Protein AF-A0A6A4HNX5-F1 (afdb_monomer_lite)

Radius of gyration: 31.81 Å; chains: 1; bounding box: 79×90×62 Å

pLDDT: mean 78.73, std 14.61, range [36.53, 94.94]

Sequence (132 aa):
MEKAALRKERVNYVNLQQHPALQISGAKLSKTTQGLAYRIIKHQQTNKANAMTRSRTEANLDKIKLSVEDRFGYTPTTEAIWTSIHHKDFECKIHDFLWMVTQDAYWTGMHWLCDSMKPELHTPPMIILQPG

Organism: NCBI:txid1447944

Secondary structure (DSSP, 8-state):
----------------SPPGGG---S--GGG--HHHHHHHHHHHHHHHHHHHHHHHHHHHHHHHHHHHHHHHS----HHHHHHHHT-TTS-HHHHHHHHHHHTT-S--GGGTTSTTS-GGGTS---------

Structure (mmCIF, N/CA/C/O backbone):
data_AF-A0A6A4HNX5-F1
#
_entry.id   AF-A0A6A4HNX5-F1
#
loop_
_atom_site.group_PDB
_atom_site.id
_atom_site.type_symbol
_atom_site.label_atom_id
_atom_site.label_alt_id
_atom_site.label_comp_id
_at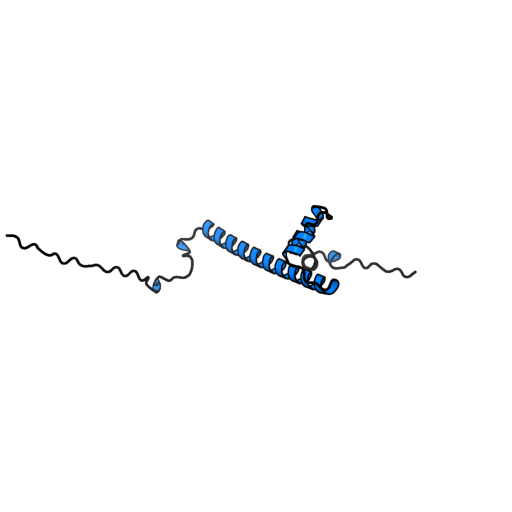om_site.label_asym_id
_atom_site.label_entity_id
_atom_site.label_seq_id
_atom_site.pdbx_PDB_ins_code
_atom_site.Cartn_x
_atom_site.Cartn_y
_atom_site.Cartn_z
_atom_site.occupancy
_atom_site.B_iso_or_equiv
_atom_site.auth_seq_id
_atom_site.auth_comp_id
_atom_site.auth_asym_id
_atom_site.auth_atom_id
_atom_site.pdbx_PDB_model_num
ATOM 1 N N . MET A 1 1 ? -54.317 -57.508 40.116 1.00 36.53 1 MET A N 1
ATOM 2 C CA . MET A 1 1 ? -53.690 -57.275 38.800 1.00 36.53 1 MET A CA 1
ATOM 3 C C . MET A 1 1 ? -53.849 -55.802 38.462 1.00 36.53 1 MET A C 1
ATOM 5 O O . MET A 1 1 ? -54.974 -55.336 38.323 1.00 36.53 1 MET A O 1
ATOM 9 N N . GLU A 1 2 ? -52.729 -55.082 38.474 1.00 41.03 2 GLU A N 1
ATOM 10 C CA . GLU A 1 2 ? -52.584 -53.642 38.233 1.00 41.03 2 GLU A CA 1
ATOM 11 C C . GLU A 1 2 ? -53.097 -53.209 36.857 1.00 41.03 2 GLU A C 1
ATOM 13 O O . GLU A 1 2 ? -52.775 -53.825 35.843 1.00 41.03 2 GLU A O 1
ATOM 18 N N . LYS A 1 3 ? -53.807 -52.078 36.802 1.00 45.47 3 LYS A N 1
ATOM 19 C CA . LYS A 1 3 ? -53.847 -51.246 35.595 1.00 45.47 3 LYS A CA 1
ATOM 20 C C . LYS A 1 3 ? -53.244 -49.895 35.942 1.00 45.47 3 LYS A C 1
ATOM 22 O O . LYS A 1 3 ? -53.845 -49.088 36.645 1.00 45.47 3 LYS A O 1
ATOM 27 N N . ALA A 1 4 ? -52.005 -49.735 35.493 1.00 48.97 4 ALA A N 1
ATOM 28 C CA . ALA A 1 4 ? -51.153 -48.585 35.710 1.00 48.97 4 ALA A CA 1
ATOM 29 C C . ALA A 1 4 ? -51.804 -47.291 35.203 1.00 48.97 4 ALA A C 1
ATOM 31 O O . ALA A 1 4 ? -52.323 -47.213 34.087 1.00 48.97 4 ALA A O 1
ATOM 32 N N . ALA A 1 5 ? -51.740 -46.263 36.044 1.00 50.41 5 ALA A N 1
ATOM 33 C CA . ALA A 1 5 ? -52.116 -44.904 35.713 1.00 50.41 5 ALA A CA 1
ATOM 34 C C . ALA A 1 5 ? -51.159 -44.341 34.649 1.00 50.41 5 ALA A C 1
ATOM 36 O O . ALA A 1 5 ? -50.043 -43.926 34.958 1.00 50.41 5 ALA A O 1
ATOM 37 N N . LEU A 1 6 ? -51.604 -44.290 33.392 1.00 51.50 6 LEU A N 1
ATOM 38 C CA . LEU A 1 6 ? -50.946 -43.508 32.347 1.00 51.50 6 LEU A CA 1
ATOM 39 C C . LEU A 1 6 ? -51.147 -42.015 32.645 1.00 51.50 6 LEU A C 1
ATOM 41 O O . LEU A 1 6 ? -52.129 -41.400 32.225 1.00 51.50 6 LEU A O 1
ATOM 45 N N . ARG A 1 7 ? -50.209 -41.412 33.386 1.00 56.62 7 ARG A N 1
ATOM 46 C CA . ARG A 1 7 ? -50.068 -39.951 33.419 1.00 56.62 7 ARG A CA 1
ATOM 47 C C . ARG A 1 7 ? -49.729 -39.493 32.006 1.00 56.62 7 ARG A C 1
ATOM 49 O O . ARG A 1 7 ? -48.643 -39.758 31.506 1.00 56.62 7 ARG A O 1
ATOM 56 N N . LYS A 1 8 ? -50.672 -38.802 31.368 1.00 53.97 8 LYS A N 1
ATOM 57 C CA . LYS A 1 8 ? -50.453 -38.102 30.102 1.00 53.97 8 LYS A CA 1
ATOM 58 C C . LYS A 1 8 ? -49.431 -36.995 30.346 1.00 53.97 8 LYS A C 1
ATOM 60 O O . LYS A 1 8 ? -49.764 -35.938 30.880 1.00 53.97 8 LYS A O 1
ATOM 65 N N . GLU A 1 9 ? -48.181 -37.278 30.015 1.00 61.91 9 GLU A N 1
ATOM 66 C CA . GLU A 1 9 ? -47.083 -36.326 30.078 1.00 61.91 9 GLU A CA 1
ATOM 67 C C . GLU A 1 9 ? -47.411 -35.171 29.123 1.00 61.91 9 GLU A C 1
ATOM 69 O O . GLU A 1 9 ? -47.597 -35.362 27.918 1.00 61.91 9 GLU A O 1
ATOM 74 N N . ARG A 1 10 ? -47.608 -33.965 29.670 1.00 56.19 10 ARG A N 1
ATOM 75 C CA . ARG A 1 10 ? -47.817 -32.772 28.848 1.00 56.19 10 ARG A CA 1
ATOM 76 C C . ARG A 1 10 ? -46.493 -32.458 28.169 1.00 56.19 10 ARG A C 1
ATOM 78 O O . ARG A 1 10 ? -45.618 -31.855 28.781 1.00 56.19 10 ARG A O 1
ATOM 85 N N . VAL A 1 11 ? -46.364 -32.867 26.913 1.00 64.12 11 VAL A N 1
ATOM 86 C CA . VAL A 1 11 ? -45.258 -32.460 26.049 1.00 64.12 11 VAL A CA 1
ATOM 87 C C . VAL A 1 11 ? -45.309 -30.937 25.938 1.00 64.12 11 VAL A C 1
ATOM 89 O O . VAL A 1 11 ? -46.221 -30.370 25.336 1.00 64.12 11 VAL A O 1
ATOM 92 N N . ASN A 1 12 ? -44.381 -30.271 26.621 1.00 64.94 12 ASN A N 1
ATOM 93 C CA . ASN A 1 12 ? -44.288 -28.822 26.642 1.00 64.94 12 ASN A CA 1
ATOM 94 C C . ASN A 1 12 ? -43.407 -28.404 25.465 1.00 64.94 12 ASN A C 1
ATOM 96 O O . ASN A 1 12 ? -42.182 -28.502 25.525 1.00 64.94 12 ASN A O 1
ATOM 100 N N . TYR A 1 13 ? -44.038 -28.020 24.360 1.00 66.81 13 TYR A N 1
ATOM 101 C CA . TYR A 1 13 ? -43.324 -27.553 23.181 1.00 66.81 13 TYR A CA 1
ATOM 102 C C . TYR A 1 13 ? -42.727 -26.176 23.479 1.00 66.81 13 TYR A C 1
ATOM 104 O O . TYR A 1 13 ? -43.424 -25.162 23.469 1.00 66.81 13 TYR A O 1
ATOM 112 N N . VAL A 1 14 ? -41.425 -26.141 23.765 1.00 69.88 14 VAL A N 1
ATOM 113 C CA . VAL A 1 14 ? -40.676 -24.887 23.862 1.00 69.88 14 VAL A CA 1
ATOM 114 C C . VAL A 1 14 ? -40.548 -24.329 22.451 1.00 69.88 14 VAL A C 1
ATOM 116 O O . VAL A 1 14 ? -39.884 -24.915 21.597 1.00 69.88 14 VAL A O 1
ATOM 119 N N . ASN A 1 15 ? -41.210 -23.205 22.187 1.00 70.25 15 ASN A N 1
ATOM 120 C CA . ASN A 1 15 ? -41.037 -22.495 20.930 1.00 70.25 15 ASN A CA 1
ATOM 121 C C . ASN A 1 15 ? -39.630 -21.872 20.911 1.00 70.25 15 ASN A C 1
ATOM 123 O O . ASN A 1 15 ? -39.356 -20.915 21.631 1.00 70.25 15 ASN A O 1
ATOM 127 N N . LEU A 1 16 ? -38.733 -22.463 20.119 1.00 75.69 16 LEU A N 1
ATOM 128 C CA . LEU A 1 16 ? -37.346 -22.016 19.957 1.00 75.69 16 LEU A CA 1
ATOM 129 C C . LEU A 1 16 ? -37.210 -20.846 18.968 1.00 75.69 16 LEU A C 1
ATOM 131 O O . LEU A 1 16 ? -36.108 -20.332 18.784 1.00 75.69 16 LEU A O 1
ATOM 135 N N . GLN A 1 17 ? -38.296 -20.426 18.309 1.00 72.12 17 GLN A N 1
ATOM 136 C CA . GLN A 1 17 ? -38.243 -19.291 17.397 1.00 72.12 17 GLN A CA 1
ATOM 137 C C . GLN A 1 17 ? -38.178 -17.989 18.191 1.00 72.12 17 GLN A C 1
ATOM 139 O O . GLN A 1 17 ? -39.063 -17.641 18.972 1.00 72.12 17 GLN A O 1
ATOM 144 N N . GLN A 1 18 ? -37.085 -17.263 17.980 1.00 68.94 18 GLN A N 1
ATOM 145 C CA . GLN A 1 18 ? -36.819 -16.003 18.648 1.00 68.94 18 GLN A CA 1
ATOM 146 C C . GLN A 1 18 ? -37.838 -14.954 18.181 1.00 68.94 18 GLN A C 1
ATOM 148 O O . GLN A 1 18 ? -37.924 -14.645 16.992 1.00 68.94 18 GLN A O 1
ATOM 153 N N . HIS A 1 19 ? -38.628 -14.425 19.118 1.00 74.44 19 HIS A N 1
ATOM 154 C CA . HIS A 1 19 ? -39.689 -13.465 18.816 1.00 74.44 19 HIS A CA 1
ATOM 155 C C . HIS A 1 19 ? -39.118 -12.224 18.095 1.00 74.44 19 HIS A C 1
ATOM 157 O O . HIS A 1 19 ? -38.104 -11.693 18.555 1.00 74.44 19 HIS A O 1
ATOM 163 N N . PRO A 1 20 ? -39.754 -11.700 17.028 1.00 72.69 20 PRO A N 1
ATOM 164 C CA . PRO A 1 20 ? -39.218 -10.589 16.230 1.00 72.69 20 PRO A CA 1
ATOM 165 C C . PRO A 1 20 ? -38.871 -9.336 17.048 1.00 72.69 20 PRO A C 1
ATOM 167 O O . PRO A 1 20 ? -37.891 -8.659 16.766 1.00 72.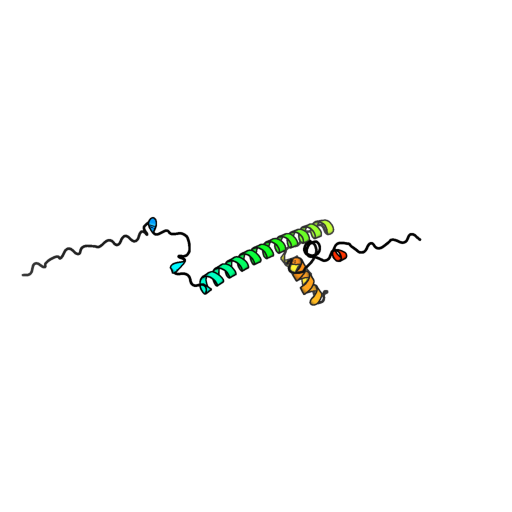69 20 PRO A O 1
ATOM 170 N N . ALA A 1 21 ? -39.612 -9.068 18.129 1.00 72.12 21 ALA A N 1
ATOM 171 C CA . ALA A 1 21 ? -39.332 -7.955 19.048 1.00 72.12 21 ALA A CA 1
ATOM 172 C C . ALA A 1 21 ? -38.012 -8.091 19.842 1.00 72.12 21 ALA A C 1
ATOM 174 O O . ALA A 1 21 ? -37.562 -7.130 20.459 1.00 72.12 21 ALA A O 1
ATOM 175 N N . LEU A 1 22 ? -37.399 -9.278 19.851 1.00 67.50 22 LEU A N 1
ATOM 176 C CA . LEU A 1 22 ? -36.092 -9.542 20.460 1.00 67.50 22 LEU A CA 1
ATOM 177 C C . LEU A 1 22 ? -34.947 -9.469 19.438 1.00 67.50 22 LEU A C 1
ATOM 179 O O . LEU A 1 22 ? -33.786 -9.584 19.830 1.00 67.50 22 LEU A O 1
ATOM 183 N N . GLN A 1 23 ? -35.244 -9.239 18.153 1.00 70.31 23 GLN A N 1
ATOM 184 C CA . GLN A 1 23 ? -34.239 -8.967 17.125 1.00 70.31 23 GLN A CA 1
ATOM 185 C C . GLN A 1 23 ? -33.825 -7.496 17.155 1.00 70.31 23 GLN A C 1
ATOM 187 O O . GLN A 1 23 ? -34.102 -6.710 16.253 1.00 70.31 23 GLN A O 1
ATOM 192 N N . ILE A 1 24 ? -33.171 -7.107 18.244 1.00 73.81 24 ILE A N 1
ATOM 193 C CA . ILE A 1 24 ? -32.604 -5.770 18.373 1.00 73.81 24 ILE A CA 1
ATOM 194 C C . ILE A 1 24 ? -31.227 -5.796 17.705 1.00 73.81 24 ILE A C 1
ATOM 196 O O . ILE A 1 24 ? -30.341 -6.535 18.133 1.00 73.81 24 ILE A O 1
ATOM 200 N N . SER A 1 25 ? -31.044 -4.999 16.653 1.00 69.31 25 SER A N 1
ATOM 201 C CA . SER A 1 25 ? -29.736 -4.813 16.019 1.00 69.31 25 SER A CA 1
ATOM 202 C C . SER A 1 25 ? -28.907 -3.812 16.826 1.00 69.31 25 SER A C 1
ATOM 204 O O . SER A 1 25 ? -29.338 -2.681 17.050 1.00 69.31 25 SER A O 1
ATOM 206 N N . GLY A 1 26 ? -27.725 -4.229 17.285 1.00 74.88 26 GLY A N 1
ATOM 207 C CA . GLY A 1 26 ? -26.776 -3.378 18.009 1.00 74.88 26 GLY A CA 1
ATOM 208 C C . GLY A 1 26 ? -26.409 -3.878 19.408 1.00 74.88 26 GLY A C 1
ATOM 209 O O . GLY A 1 26 ? -26.887 -4.905 19.887 1.00 74.88 26 GLY A O 1
ATOM 210 N N . ALA A 1 27 ? -25.515 -3.147 20.076 1.00 77.06 27 ALA A N 1
ATOM 211 C CA . ALA A 1 27 ? -25.078 -3.463 21.433 1.00 77.06 27 ALA A CA 1
ATOM 212 C C . ALA A 1 27 ? -25.940 -2.727 22.469 1.00 77.06 27 ALA A C 1
ATOM 214 O O . ALA A 1 27 ? -26.131 -1.513 22.394 1.00 77.06 27 ALA A O 1
ATOM 215 N N . LYS A 1 28 ? -26.435 -3.452 23.478 1.00 84.25 28 LYS A N 1
ATOM 216 C CA . LYS A 1 28 ? -27.188 -2.855 24.586 1.00 84.25 28 LYS A CA 1
ATOM 217 C C . LYS A 1 28 ? -26.253 -2.014 25.463 1.00 84.25 28 LYS A C 1
ATOM 219 O O . LYS A 1 28 ? -25.498 -2.573 26.254 1.00 84.25 28 LYS A O 1
ATOM 224 N N . LEU A 1 29 ? -26.362 -0.685 25.377 1.00 81.19 29 LEU A N 1
ATOM 225 C CA . LEU A 1 29 ? -25.465 0.262 26.058 1.00 81.19 29 LEU A CA 1
ATOM 226 C C . LEU A 1 29 ? -25.382 0.039 27.576 1.00 81.19 29 LEU A C 1
ATOM 228 O O . LEU A 1 29 ? -24.296 0.058 28.143 1.00 81.19 29 LEU A O 1
ATOM 232 N N . SER A 1 30 ? -26.504 -0.288 28.227 1.00 84.25 30 SER A N 1
ATOM 233 C CA . SER A 1 30 ? -26.548 -0.593 29.668 1.00 84.25 30 SER A CA 1
ATOM 234 C C . SER A 1 30 ? -25.746 -1.840 30.075 1.00 84.25 30 SER A C 1
ATOM 236 O O . SER A 1 30 ? -25.610 -2.129 31.258 1.00 84.25 30 SER A O 1
ATOM 238 N N . LYS A 1 31 ? -25.328 -2.663 29.109 1.00 85.06 31 LYS A N 1
ATOM 239 C CA . LYS A 1 31 ? -24.522 -3.875 29.311 1.00 85.06 31 LYS A CA 1
ATOM 240 C C . LYS A 1 31 ? -23.095 -3.710 28.780 1.00 85.06 31 LYS A C 1
ATOM 242 O O . LYS A 1 31 ? -22.292 -4.628 28.914 1.00 85.06 31 LYS A O 1
ATOM 247 N N . THR A 1 32 ? -22.777 -2.566 28.179 1.00 87.50 32 THR A N 1
ATOM 248 C CA . THR A 1 32 ? -21.452 -2.262 27.644 1.00 87.50 32 THR A CA 1
ATOM 249 C C . THR A 1 32 ? -20.596 -1.600 28.715 1.00 87.50 32 THR A C 1
ATOM 251 O O . THR A 1 32 ? -21.064 -0.761 29.477 1.00 87.50 32 THR A O 1
ATOM 254 N N . THR A 1 33 ? -19.314 -1.953 28.755 1.00 91.56 33 THR A N 1
ATOM 255 C CA . THR A 1 33 ? -18.314 -1.249 29.561 1.00 91.56 33 THR A CA 1
ATOM 256 C C . THR A 1 33 ? -17.518 -0.292 28.683 1.00 91.56 33 THR A C 1
ATOM 258 O O . THR A 1 33 ? -17.338 -0.537 27.487 1.00 91.56 33 THR A O 1
ATOM 261 N N . GLN A 1 34 ? -16.981 0.776 29.275 1.00 92.44 34 GLN A N 1
ATOM 262 C CA . GLN A 1 34 ? -16.116 1.724 28.565 1.00 92.44 34 GLN A CA 1
ATOM 263 C C . GLN A 1 34 ? -14.942 1.020 27.861 1.00 92.44 34 GLN A C 1
ATOM 265 O O . GLN A 1 34 ? -14.640 1.335 26.713 1.00 92.44 34 GLN A O 1
ATOM 270 N N . GLY A 1 35 ? -1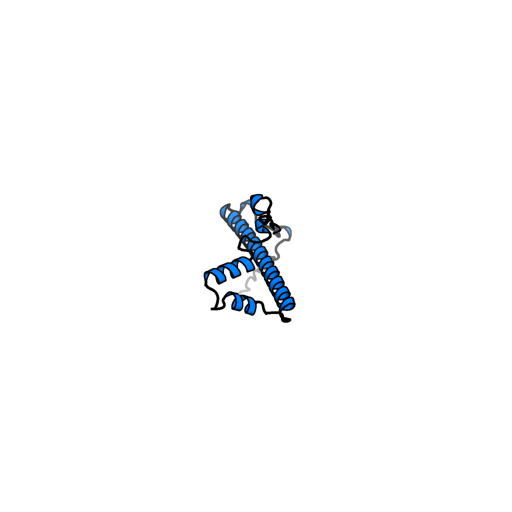4.330 0.015 28.499 1.00 94.69 35 GLY A N 1
ATOM 271 C CA . GLY A 1 35 ? -13.244 -0.769 27.901 1.00 94.69 35 GLY A CA 1
ATOM 272 C C . GLY A 1 35 ? -13.678 -1.584 26.677 1.00 94.69 35 GLY A C 1
ATOM 273 O O . GLY A 1 35 ? -12.963 -1.626 25.675 1.00 94.69 35 GLY A O 1
ATOM 274 N N . LEU A 1 36 ? -14.872 -2.188 26.713 1.00 91.88 36 LEU A N 1
ATOM 275 C CA . LEU A 1 36 ? -15.419 -2.908 25.561 1.00 91.88 36 LEU A CA 1
ATOM 276 C C . LEU A 1 36 ? -15.733 -1.949 24.407 1.00 91.88 36 LEU A C 1
ATOM 278 O O . LEU A 1 36 ? -15.351 -2.226 23.271 1.00 91.88 36 LEU A O 1
ATOM 282 N N . ALA A 1 37 ? -16.379 -0.818 24.703 1.00 90.44 37 ALA A N 1
ATOM 283 C CA . ALA A 1 37 ? -16.678 0.213 23.712 1.00 90.44 37 ALA A CA 1
ATOM 284 C C . ALA A 1 37 ? -15.395 0.734 23.049 1.00 90.44 37 ALA A C 1
ATOM 286 O O . ALA A 1 37 ? -15.296 0.755 21.823 1.00 90.44 37 ALA A O 1
ATOM 287 N N . TYR A 1 38 ? -14.382 1.063 23.853 1.00 94.19 38 TYR 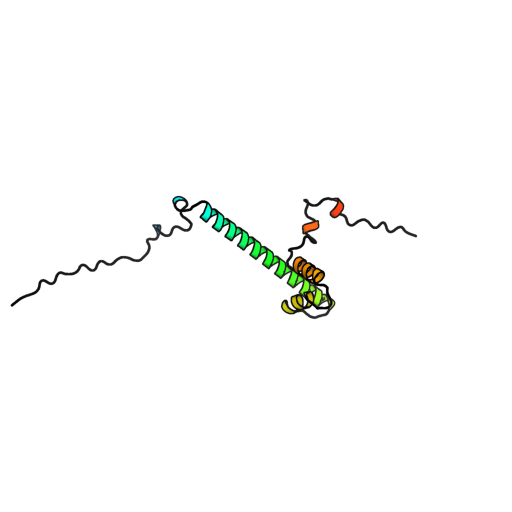A N 1
ATOM 288 C CA . TYR A 1 38 ? -13.082 1.519 23.368 1.00 94.19 38 TYR A CA 1
ATOM 289 C C . TYR A 1 38 ? -12.429 0.503 22.426 1.00 94.19 38 TYR A C 1
ATOM 291 O O . TYR A 1 38 ? -11.996 0.863 21.332 1.00 94.19 38 TYR A O 1
ATOM 299 N N . ARG A 1 39 ? -12.408 -0.780 22.808 1.00 92.38 39 ARG A N 1
ATOM 300 C CA . ARG A 1 39 ? -11.824 -1.848 21.987 1.00 92.38 39 ARG A CA 1
ATOM 301 C C . ARG A 1 39 ? -12.534 -1.995 20.642 1.00 92.38 39 ARG A C 1
ATOM 303 O O . ARG A 1 39 ? -11.867 -2.149 19.623 1.00 92.38 39 ARG A O 1
ATOM 310 N N . ILE A 1 40 ? -13.864 -1.921 20.630 1.00 91.56 40 ILE A N 1
ATOM 311 C CA . ILE A 1 40 ? -14.660 -2.002 19.398 1.00 91.56 40 ILE A CA 1
ATOM 312 C C . ILE A 1 40 ? -14.354 -0.812 18.485 1.00 91.56 40 ILE A C 1
ATOM 314 O O . ILE A 1 40 ? -14.082 -1.009 17.302 1.00 91.56 40 ILE A O 1
ATOM 318 N N . ILE A 1 41 ? -14.345 0.408 19.028 1.00 92.38 41 ILE A N 1
ATOM 319 C CA . ILE A 1 41 ? -14.040 1.625 18.264 1.00 92.38 41 ILE A CA 1
ATOM 320 C C . ILE A 1 41 ? -12.628 1.548 17.680 1.00 92.38 41 ILE A C 1
ATOM 322 O O . ILE A 1 41 ? -12.442 1.790 16.489 1.00 92.38 41 ILE A O 1
ATOM 326 N N . LYS A 1 42 ? -11.637 1.154 18.489 1.00 92.69 42 LYS A N 1
ATOM 327 C CA . LYS A 1 42 ? -10.260 0.963 18.023 1.00 92.69 42 LYS A CA 1
ATOM 328 C C . LYS A 1 42 ? -10.173 -0.063 16.901 1.00 92.69 42 LYS A C 1
ATOM 330 O O . LYS A 1 42 ? -9.570 0.228 15.877 1.00 92.69 42 LYS A O 1
ATOM 335 N N . HIS A 1 43 ? -10.821 -1.214 17.050 1.00 90.31 43 HIS A N 1
ATOM 336 C CA . HIS A 1 43 ? -10.850 -2.242 16.013 1.00 90.31 43 HIS A CA 1
ATOM 337 C C . HIS A 1 43 ? -11.471 -1.729 14.702 1.00 90.31 43 HIS A C 1
ATOM 339 O O . HIS A 1 43 ? -10.920 -1.954 13.629 1.00 90.31 43 HIS A O 1
ATOM 345 N N . GLN A 1 44 ? -12.575 -0.977 14.773 1.00 88.44 44 GLN A N 1
ATOM 346 C CA . GLN A 1 44 ? -13.189 -0.365 13.589 1.00 88.44 44 GLN A CA 1
ATOM 347 C C . GLN A 1 44 ? -12.264 0.657 12.918 1.00 88.44 44 GLN A C 1
ATOM 349 O O . GLN A 1 44 ? -12.126 0.649 11.696 1.00 88.44 44 GLN A O 1
ATOM 354 N N . GLN A 1 45 ? -11.606 1.513 13.704 1.00 87.94 45 GLN A N 1
ATOM 355 C CA . GLN A 1 45 ? -10.646 2.493 13.192 1.00 87.94 45 GLN A CA 1
ATOM 356 C C . GLN A 1 45 ? -9.455 1.811 12.513 1.00 87.94 45 GLN A C 1
ATOM 358 O O . GLN A 1 45 ? -9.107 2.182 11.396 1.00 87.94 45 GLN A O 1
ATOM 363 N N . THR A 1 46 ? -8.872 0.790 13.147 1.00 85.25 46 THR A N 1
ATOM 364 C CA . THR A 1 46 ? -7.760 0.014 12.585 1.00 85.25 46 THR A CA 1
ATOM 365 C C . THR A 1 46 ? -8.169 -0.693 11.297 1.00 85.25 46 THR A C 1
ATOM 367 O O . THR A 1 46 ? -7.455 -0.597 10.307 1.00 85.25 46 THR A O 1
ATOM 370 N N . ASN A 1 47 ? -9.339 -1.334 11.257 1.00 82.75 47 ASN A N 1
ATOM 371 C CA . ASN A 1 47 ? -9.806 -2.008 10.045 1.00 82.75 47 ASN A CA 1
ATOM 372 C C . ASN A 1 47 ? -10.045 -1.029 8.898 1.00 82.75 47 ASN A C 1
ATOM 374 O O . ASN A 1 47 ? -9.667 -1.312 7.763 1.00 82.75 47 ASN A O 1
ATOM 378 N N . LYS A 1 48 ? -10.626 0.139 9.191 1.00 79.38 48 LYS A N 1
ATOM 379 C CA . LYS A 1 48 ? -10.808 1.197 8.195 1.00 79.38 48 LYS A CA 1
ATOM 380 C C . LYS A 1 48 ? -9.464 1.717 7.681 1.00 79.38 48 LYS A C 1
ATOM 382 O O . LYS A 1 48 ? -9.300 1.848 6.473 1.00 79.38 48 LYS A O 1
ATOM 387 N N . ALA A 1 49 ? -8.510 1.977 8.575 1.00 74.50 49 ALA A N 1
ATOM 388 C CA . ALA A 1 49 ? -7.169 2.419 8.201 1.00 74.50 49 ALA A CA 1
ATOM 389 C C . ALA A 1 49 ? -6.461 1.375 7.322 1.00 74.50 49 ALA A C 1
ATOM 391 O O . ALA A 1 49 ? -6.008 1.710 6.235 1.00 74.50 49 ALA A O 1
ATOM 392 N N . ASN A 1 50 ? -6.470 0.102 7.727 1.00 76.56 50 ASN A N 1
ATOM 393 C CA . ASN A 1 50 ? -5.872 -0.996 6.963 1.00 76.56 50 ASN A CA 1
ATOM 394 C C . ASN A 1 50 ? -6.508 -1.153 5.574 1.00 76.56 50 ASN A C 1
ATOM 396 O O . ASN A 1 50 ? -5.799 -1.361 4.592 1.00 76.56 50 ASN A O 1
ATOM 400 N N . ALA A 1 51 ? -7.836 -1.028 5.475 1.00 75.06 51 ALA A N 1
ATOM 401 C CA . ALA A 1 51 ? -8.539 -1.071 4.195 1.00 75.06 51 ALA A CA 1
ATOM 402 C C . ALA A 1 51 ? -8.136 0.098 3.280 1.00 75.06 51 ALA A C 1
ATOM 404 O O . ALA A 1 51 ? -7.913 -0.103 2.087 1.00 75.06 51 ALA A O 1
ATOM 405 N N . MET A 1 52 ? -7.994 1.307 3.836 1.00 72.81 52 MET A N 1
ATOM 406 C CA . MET A 1 52 ? -7.531 2.477 3.084 1.00 72.81 52 MET A CA 1
ATOM 407 C C . MET A 1 52 ? -6.084 2.318 2.608 1.00 72.81 52 MET A C 1
ATOM 409 O O . MET A 1 52 ? -5.821 2.553 1.432 1.00 72.81 52 MET A O 1
ATOM 413 N N . THR A 1 53 ? -5.165 1.886 3.478 1.00 75.75 53 THR A N 1
ATOM 414 C CA . THR A 1 53 ? -3.765 1.626 3.106 1.00 75.75 53 THR A CA 1
ATOM 415 C C . THR A 1 53 ? -3.690 0.606 1.980 1.00 75.75 53 THR A C 1
ATOM 417 O O . THR A 1 53 ? -3.063 0.871 0.962 1.00 75.75 53 THR A O 1
ATOM 420 N N . ARG A 1 54 ? -4.419 -0.511 2.097 1.00 77.25 54 ARG A N 1
ATOM 421 C CA . ARG A 1 54 ? -4.445 -1.548 1.062 1.00 77.25 54 ARG A CA 1
ATOM 422 C C . ARG A 1 54 ? -4.918 -1.012 -0.291 1.00 77.25 54 ARG A C 1
ATOM 424 O O . ARG A 1 54 ? -4.279 -1.290 -1.297 1.00 77.25 54 ARG A O 1
ATOM 431 N N . SER A 1 55 ? -5.976 -0.199 -0.307 1.00 83.69 55 SER A N 1
ATOM 432 C CA . SER A 1 55 ? -6.481 0.416 -1.540 1.00 83.69 55 SER A CA 1
ATOM 433 C C . SER A 1 55 ? -5.453 1.343 -2.199 1.00 83.69 55 SER A C 1
ATOM 435 O O . SER A 1 55 ? -5.330 1.348 -3.423 1.00 83.69 55 SER A O 1
ATOM 437 N N . ARG A 1 56 ? -4.684 2.104 -1.411 1.00 84.12 56 ARG A N 1
ATOM 438 C CA . ARG A 1 56 ? -3.630 2.979 -1.945 1.00 84.12 56 ARG A CA 1
ATOM 439 C C . ARG A 1 56 ? -2.430 2.197 -2.462 1.00 84.12 56 ARG A C 1
ATOM 441 O O . ARG A 1 56 ? -1.937 2.516 -3.539 1.00 84.12 56 ARG A O 1
ATOM 448 N N . THR A 1 57 ? -2.010 1.155 -1.748 1.00 87.88 57 THR A N 1
ATOM 449 C CA . THR A 1 57 ? -0.961 0.239 -2.211 1.00 87.88 57 THR A CA 1
ATOM 450 C C . THR A 1 57 ? -1.348 -0.404 -3.539 1.00 87.88 57 THR A C 1
ATOM 452 O O . THR A 1 57 ? -0.545 -0.420 -4.465 1.00 87.88 57 THR A O 1
ATOM 455 N N . GLU A 1 58 ? -2.582 -0.900 -3.662 1.00 90.38 58 GLU A N 1
ATOM 456 C CA . GLU A 1 58 ? -3.097 -1.488 -4.905 1.00 90.38 58 GLU A CA 1
ATOM 457 C C . GLU A 1 58 ? -3.092 -0.455 -6.048 1.00 90.38 58 GLU A C 1
ATOM 459 O O . GLU A 1 58 ? -2.539 -0.726 -7.112 1.00 90.38 58 GLU A O 1
ATOM 464 N N . ALA A 1 59 ? -3.561 0.773 -5.797 1.00 90.44 59 ALA A N 1
ATOM 465 C CA . ALA A 1 59 ? -3.514 1.853 -6.785 1.00 90.44 59 ALA A CA 1
ATOM 466 C C . ALA A 1 59 ? -2.079 2.230 -7.203 1.00 90.44 59 ALA A C 1
ATOM 468 O O . ALA A 1 59 ? -1.825 2.527 -8.370 1.00 90.44 59 ALA A O 1
ATOM 469 N N . ASN A 1 60 ? -1.126 2.232 -6.269 1.00 90.38 60 ASN A N 1
ATOM 470 C CA . ASN A 1 60 ? 0.279 2.503 -6.569 1.00 90.38 60 ASN A CA 1
ATOM 471 C C . ASN A 1 60 ? 0.919 1.365 -7.373 1.00 90.38 60 ASN A C 1
ATOM 473 O O . ASN A 1 60 ? 1.654 1.634 -8.321 1.00 90.38 60 ASN A O 1
ATOM 477 N N . LEU A 1 61 ? 0.602 0.108 -7.056 1.00 93.00 61 LEU A N 1
ATOM 478 C CA . LEU A 1 61 ? 1.042 -1.047 -7.838 1.00 93.00 61 LEU A CA 1
ATOM 479 C C . LEU A 1 61 ? 0.520 -0.987 -9.275 1.00 93.00 61 LEU A C 1
ATOM 481 O O . LEU A 1 61 ? 1.274 -1.267 -10.205 1.00 93.00 61 LEU A O 1
ATOM 485 N N . ASP A 1 62 ? -0.730 -0.577 -9.476 1.00 92.81 62 ASP A N 1
ATOM 486 C CA . ASP A 1 62 ? -1.294 -0.430 -10.818 1.00 92.81 62 ASP A CA 1
ATOM 487 C C . ASP A 1 62 ? -0.630 0.713 -11.597 1.00 92.81 62 ASP A C 1
ATOM 489 O O . ASP A 1 62 ? -0.295 0.541 -12.768 1.00 92.81 62 ASP A O 1
ATOM 493 N N . LYS A 1 63 ? -0.311 1.840 -10.944 1.00 92.00 63 LYS A N 1
ATOM 494 C CA . LYS A 1 63 ? 0.500 2.907 -11.564 1.00 92.00 63 LYS A CA 1
ATOM 495 C C . LYS A 1 63 ? 1.880 2.410 -11.992 1.00 92.00 63 LYS A C 1
ATOM 497 O O . LYS A 1 63 ? 2.336 2.766 -13.078 1.00 92.00 63 LYS A O 1
ATOM 502 N N . ILE A 1 64 ? 2.543 1.600 -11.161 1.00 92.31 64 ILE A N 1
ATOM 503 C CA . ILE A 1 64 ? 3.849 1.015 -11.494 1.00 92.31 64 ILE A CA 1
ATOM 504 C C . ILE A 1 64 ? 3.706 0.115 -12.722 1.00 92.31 64 ILE A C 1
ATOM 506 O O . ILE A 1 64 ? 4.482 0.257 -13.661 1.00 92.31 64 ILE A O 1
ATOM 510 N N . LYS A 1 65 ? 2.690 -0.755 -12.757 1.00 94.19 65 LYS A N 1
ATOM 511 C CA . LYS A 1 65 ? 2.429 -1.633 -13.908 1.00 94.19 65 LYS A CA 1
ATOM 512 C C . LYS A 1 65 ? 2.230 -0.847 -15.197 1.00 94.19 65 LYS A C 1
ATOM 514 O O . LYS A 1 65 ? 2.921 -1.132 -16.166 1.00 94.19 65 LYS A O 1
ATOM 519 N N . LEU A 1 66 ? 1.356 0.161 -15.175 1.00 94.12 66 LEU A N 1
ATOM 520 C CA . LEU A 1 66 ? 1.101 1.030 -16.327 1.00 94.12 66 LEU A CA 1
ATOM 521 C C . LEU A 1 66 ? 2.376 1.745 -16.789 1.00 94.12 66 LEU A C 1
ATOM 523 O O . LEU A 1 66 ? 2.645 1.817 -17.982 1.00 94.12 66 LEU A O 1
ATOM 527 N N . SER A 1 67 ? 3.193 2.229 -15.850 1.00 93.25 67 SER A N 1
ATOM 528 C CA . SER A 1 67 ? 4.452 2.914 -16.179 1.00 93.25 67 SER A CA 1
ATOM 529 C C . SER A 1 67 ? 5.492 1.971 -16.793 1.00 93.25 67 SER A C 1
ATOM 531 O O . SER A 1 67 ? 6.258 2.375 -17.665 1.00 93.25 67 SER A O 1
ATOM 533 N N . VAL A 1 68 ? 5.547 0.716 -16.334 1.00 94.00 68 VAL A N 1
ATOM 534 C CA . VAL A 1 68 ? 6.458 -0.296 -16.889 1.00 94.00 68 VAL A CA 1
ATOM 535 C C . VAL A 1 68 ? 5.980 -0.749 -18.265 1.00 94.00 68 VAL A C 1
ATOM 537 O O . VAL A 1 68 ? 6.800 -0.882 -19.169 1.00 94.00 68 VAL A O 1
ATOM 540 N N . GLU A 1 69 ? 4.675 -0.918 -18.450 1.00 94.56 69 GLU A N 1
ATOM 541 C CA . GLU A 1 69 ? 4.083 -1.265 -19.740 1.00 94.56 69 GLU A CA 1
ATOM 542 C C . GLU A 1 69 ? 4.338 -0.180 -20.789 1.00 94.56 69 GLU A C 1
ATOM 544 O O . GLU A 1 69 ? 4.823 -0.493 -21.874 1.00 94.56 69 GLU A O 1
ATOM 549 N N . ASP A 1 70 ? 4.127 1.090 -20.438 1.00 94.94 70 ASP A N 1
ATOM 550 C CA . ASP A 1 70 ? 4.407 2.235 -21.311 1.00 94.94 70 ASP A CA 1
ATOM 551 C C . ASP A 1 70 ? 5.882 2.296 -21.744 1.00 94.94 70 ASP A C 1
ATOM 553 O O . ASP A 1 70 ? 6.197 2.540 -22.908 1.00 94.94 70 ASP A O 1
ATOM 557 N N . ARG A 1 71 ? 6.814 2.024 -20.819 1.00 93.94 71 ARG A N 1
ATOM 558 C CA . ARG A 1 71 ? 8.252 2.176 -21.081 1.00 93.94 71 ARG A CA 1
ATOM 559 C C . ARG A 1 71 ? 8.923 0.947 -21.694 1.00 93.94 71 ARG A C 1
ATOM 561 O O . ARG A 1 71 ? 9.876 1.101 -22.454 1.00 93.94 71 ARG A O 1
ATOM 568 N N . PHE A 1 72 ? 8.483 -0.253 -21.332 1.00 92.75 72 PHE A N 1
ATOM 569 C CA . PHE A 1 72 ? 9.160 -1.508 -21.675 1.00 92.75 72 PHE A CA 1
ATOM 570 C C . PHE A 1 72 ? 8.278 -2.483 -22.465 1.00 92.75 72 PHE A C 1
ATOM 572 O O . PHE A 1 72 ? 8.776 -3.519 -22.902 1.00 92.75 72 PHE A O 1
ATOM 579 N N . GLY A 1 73 ? 6.992 -2.176 -22.667 1.00 92.00 73 GLY A N 1
ATOM 580 C CA . GLY A 1 73 ? 6.077 -2.989 -23.472 1.00 92.00 73 GLY A CA 1
ATOM 581 C C . GLY A 1 73 ? 5.641 -4.302 -22.818 1.00 92.00 73 GLY A C 1
ATOM 582 O O . GLY A 1 73 ? 5.170 -5.197 -23.516 1.00 92.00 73 GLY A O 1
ATOM 583 N N . TYR A 1 74 ? 5.810 -4.450 -21.500 1.00 92.75 74 TYR A N 1
ATOM 584 C CA . TYR A 1 74 ? 5.316 -5.607 -20.750 1.00 92.75 74 TYR A CA 1
ATOM 585 C C . TYR A 1 74 ? 4.708 -5.188 -19.411 1.00 92.75 74 TYR A C 1
ATOM 587 O O . TYR A 1 74 ? 5.164 -4.238 -18.777 1.00 92.75 74 TYR A O 1
ATOM 595 N N . THR A 1 75 ? 3.713 -5.941 -18.943 1.00 91.81 75 THR A N 1
ATOM 596 C CA . THR A 1 75 ? 3.065 -5.691 -17.651 1.00 91.81 75 THR A CA 1
ATOM 597 C C . THR A 1 75 ? 3.641 -6.637 -16.588 1.00 91.81 75 THR A C 1
ATOM 599 O O . THR A 1 75 ? 3.406 -7.848 -16.652 1.00 91.81 75 THR A O 1
ATOM 602 N N . PRO A 1 76 ? 4.402 -6.140 -15.595 1.00 91.88 76 PRO A N 1
ATOM 603 C CA . PRO A 1 76 ? 4.951 -6.982 -14.539 1.00 91.88 76 PRO A CA 1
ATOM 604 C C . PRO A 1 76 ? 3.855 -7.476 -13.586 1.00 91.88 76 PRO A C 1
ATOM 606 O O . PRO A 1 76 ? 2.893 -6.772 -13.270 1.00 91.88 76 PRO A O 1
ATOM 609 N N . THR A 1 77 ? 4.028 -8.683 -13.051 1.00 93.88 77 THR A N 1
ATOM 610 C CA . THR A 1 77 ? 3.194 -9.176 -11.948 1.00 93.88 77 THR A CA 1
ATOM 611 C C . THR A 1 77 ? 3.519 -8.420 -10.659 1.00 93.88 77 THR A C 1
ATOM 613 O O . THR A 1 77 ? 4.660 -8.023 -10.435 1.00 93.88 77 THR A O 1
ATOM 616 N N . THR A 1 78 ? 2.538 -8.277 -9.764 1.00 91.31 78 THR A N 1
ATOM 617 C CA . THR A 1 78 ? 2.738 -7.670 -8.437 1.00 91.31 78 THR A CA 1
ATOM 618 C C . THR A 1 78 ? 3.911 -8.299 -7.674 1.00 91.31 78 THR A C 1
ATOM 620 O O . THR A 1 78 ? 4.686 -7.585 -7.049 1.00 91.31 78 THR A O 1
ATOM 623 N N . GLU A 1 79 ? 4.087 -9.620 -7.756 1.00 92.12 79 GLU A N 1
ATOM 624 C CA . GLU A 1 79 ? 5.215 -10.300 -7.107 1.00 92.12 79 GLU A CA 1
ATOM 625 C C . GLU A 1 79 ? 6.563 -9.912 -7.712 1.00 92.12 79 GLU A C 1
ATOM 627 O O . GLU A 1 79 ? 7.488 -9.599 -6.973 1.00 92.12 79 GLU A O 1
ATOM 632 N N . ALA A 1 80 ? 6.651 -9.824 -9.043 1.00 92.00 80 ALA A N 1
ATOM 633 C CA . ALA A 1 80 ? 7.865 -9.384 -9.725 1.00 92.00 80 ALA A CA 1
ATOM 634 C C . ALA A 1 80 ? 8.259 -7.955 -9.320 1.00 92.00 80 ALA A C 1
ATOM 636 O O . ALA A 1 80 ? 9.442 -7.675 -9.143 1.00 92.00 80 ALA A O 1
ATOM 637 N N . ILE A 1 81 ? 7.276 -7.072 -9.104 1.00 92.62 81 ILE A N 1
ATOM 638 C CA . ILE A 1 81 ? 7.517 -5.723 -8.572 1.00 92.62 81 ILE A CA 1
ATOM 639 C C . ILE A 1 81 ? 8.157 -5.817 -7.182 1.00 92.62 81 ILE A C 1
ATOM 641 O O . ILE A 1 81 ? 9.220 -5.238 -6.960 1.00 92.62 81 ILE A O 1
ATOM 645 N N . TRP A 1 82 ? 7.582 -6.590 -6.259 1.00 92.44 82 TRP A N 1
ATOM 646 C CA . TRP A 1 82 ? 8.146 -6.731 -4.913 1.00 92.44 82 TRP A CA 1
ATOM 647 C C . TRP A 1 82 ? 9.526 -7.388 -4.902 1.00 92.44 82 TRP A C 1
ATOM 649 O O . TRP A 1 82 ? 10.404 -6.933 -4.169 1.00 92.44 82 TRP A O 1
ATOM 659 N N . THR A 1 83 ? 9.753 -8.403 -5.737 1.00 92.56 83 THR A N 1
ATOM 660 C CA . THR A 1 83 ? 11.073 -9.022 -5.909 1.00 92.56 83 THR A CA 1
ATOM 661 C C . THR A 1 83 ? 12.086 -8.020 -6.459 1.00 92.56 83 THR A C 1
ATOM 663 O O . THR A 1 83 ? 13.217 -7.984 -5.985 1.00 92.56 83 THR A O 1
ATOM 666 N N . SER A 1 84 ? 11.684 -7.170 -7.410 1.00 91.00 84 SER A N 1
ATOM 667 C CA . SER A 1 84 ? 12.562 -6.139 -7.976 1.00 91.00 84 SER A CA 1
ATOM 668 C C . SER A 1 84 ? 12.938 -5.055 -6.961 1.00 91.00 84 SER A C 1
ATOM 670 O O . SER A 1 84 ? 14.082 -4.607 -6.945 1.00 91.00 84 SER A O 1
ATOM 672 N N . ILE A 1 85 ? 12.019 -4.689 -6.058 1.00 91.50 85 ILE A N 1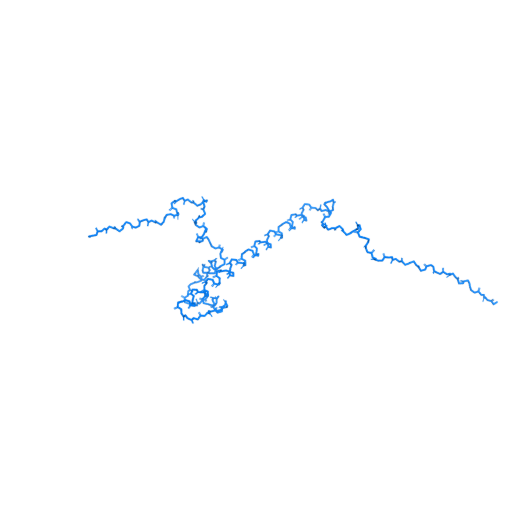
ATOM 673 C CA . ILE A 1 85 ? 12.289 -3.737 -4.968 1.00 91.50 85 ILE A CA 1
ATOM 674 C C . ILE A 1 85 ? 13.366 -4.277 -4.022 1.00 91.50 85 ILE A C 1
ATOM 676 O O . ILE A 1 85 ? 14.221 -3.516 -3.586 1.00 91.50 85 ILE A O 1
ATOM 680 N N . HIS A 1 86 ? 13.356 -5.582 -3.746 1.00 90.00 86 HIS A N 1
ATOM 681 C CA . HIS A 1 86 ? 14.319 -6.253 -2.866 1.00 90.00 86 HIS A CA 1
ATOM 682 C C . HIS A 1 86 ? 15.512 -6.842 -3.633 1.00 90.00 86 HIS A C 1
ATOM 684 O O . HIS A 1 86 ? 16.158 -7.783 -3.165 1.00 90.00 86 HIS A O 1
ATOM 690 N N . HIS A 1 87 ? 15.805 -6.334 -4.834 1.00 92.50 87 HIS A N 1
ATOM 691 C CA . HIS A 1 87 ? 16.931 -6.834 -5.608 1.00 92.50 87 HIS A CA 1
ATOM 692 C C . HIS A 1 87 ? 18.251 -6.547 -4.880 1.00 92.50 87 HIS A C 1
ATOM 694 O O . HIS A 1 87 ? 18.449 -5.473 -4.309 1.00 92.50 87 HIS A O 1
ATOM 700 N N . LYS A 1 88 ? 19.175 -7.510 -4.929 1.00 90.19 88 LYS A N 1
ATOM 701 C CA . LYS A 1 88 ? 20.479 -7.468 -4.240 1.00 90.19 88 LYS A CA 1
ATOM 702 C C . LYS A 1 88 ? 21.379 -6.292 -4.640 1.00 90.19 88 LYS A C 1
ATOM 704 O O . LYS A 1 88 ? 22.355 -6.020 -3.953 1.00 90.19 88 LYS A O 1
ATOM 709 N N . ASP A 1 89 ? 21.070 -5.640 -5.758 1.00 91.75 89 ASP A N 1
ATOM 710 C CA . ASP A 1 89 ? 21.827 -4.493 -6.266 1.00 91.75 89 ASP A CA 1
ATOM 711 C C . ASP A 1 89 ? 21.524 -3.205 -5.486 1.00 91.75 89 ASP A C 1
ATOM 713 O O . ASP A 1 89 ? 22.262 -2.229 -5.594 1.00 91.75 89 ASP A O 1
ATOM 717 N N . PHE A 1 90 ? 20.447 -3.194 -4.698 1.00 89.50 90 PHE A N 1
ATOM 718 C CA . PHE A 1 90 ? 20.088 -2.075 -3.839 1.00 89.50 90 PHE A CA 1
ATOM 719 C C . PHE A 1 90 ? 20.500 -2.346 -2.389 1.00 89.50 90 PHE A C 1
ATOM 721 O O . PHE A 1 90 ? 20.405 -3.468 -1.890 1.00 89.50 90 PHE A O 1
ATOM 728 N N . GLU A 1 91 ? 20.923 -1.295 -1.689 1.00 92.75 91 GLU A N 1
ATOM 729 C CA . GLU A 1 91 ? 21.139 -1.349 -0.244 1.00 92.75 91 GLU A CA 1
ATOM 730 C C . GLU A 1 91 ? 19.811 -1.537 0.507 1.00 92.75 91 GLU A C 1
ATOM 732 O O . GLU A 1 91 ? 18.773 -1.036 0.072 1.00 92.75 91 GLU A O 1
ATOM 737 N N . CYS A 1 92 ? 19.844 -2.150 1.697 1.00 90.00 92 CYS A N 1
ATOM 738 C CA . CYS A 1 92 ? 18.638 -2.381 2.507 1.00 90.00 92 CYS A CA 1
ATOM 739 C C . CYS A 1 92 ? 17.824 -1.101 2.765 1.00 90.00 92 CYS A C 1
ATOM 741 O O . CYS A 1 92 ? 16.600 -1.124 2.737 1.00 90.00 92 CYS A O 1
ATOM 743 N N . LYS A 1 93 ? 18.493 0.047 2.947 1.00 91.31 93 LYS A N 1
ATOM 744 C CA . LYS A 1 93 ? 17.814 1.341 3.144 1.00 91.31 93 LYS A CA 1
ATOM 745 C C . LYS A 1 93 ? 16.966 1.750 1.937 1.00 91.31 93 LYS A C 1
ATOM 747 O O . LYS A 1 93 ? 15.940 2.405 2.098 1.00 91.31 93 LYS A O 1
ATOM 752 N N . ILE A 1 94 ? 17.408 1.389 0.734 1.00 91.94 94 ILE A N 1
ATOM 753 C CA . ILE A 1 94 ? 16.685 1.658 -0.509 1.00 91.94 94 ILE A CA 1
ATOM 754 C C . ILE A 1 94 ? 15.487 0.713 -0.616 1.00 91.94 94 ILE A C 1
ATOM 756 O O . ILE A 1 94 ? 14.412 1.168 -1.000 1.00 91.94 94 ILE A O 1
ATOM 760 N N . HIS A 1 95 ? 15.636 -0.559 -0.223 1.00 90.94 95 HIS A N 1
ATOM 761 C CA . HIS A 1 95 ? 14.509 -1.499 -0.145 1.00 90.94 95 HIS A CA 1
ATOM 762 C C . HIS A 1 95 ? 13.404 -0.948 0.755 1.00 90.94 95 HIS A C 1
ATOM 764 O O . HIS A 1 95 ? 12.259 -0.837 0.317 1.00 90.94 95 HIS A O 1
ATOM 770 N N . ASP A 1 96 ? 13.769 -0.531 1.971 1.00 90.31 96 ASP A N 1
ATOM 771 C CA . ASP A 1 96 ? 12.836 0.024 2.953 1.00 90.31 96 ASP A CA 1
ATOM 772 C C . ASP A 1 96 ? 12.132 1.266 2.400 1.00 90.31 96 ASP A C 1
ATOM 774 O O . ASP A 1 96 ? 10.908 1.380 2.467 1.00 90.31 96 ASP A O 1
ATOM 778 N N . PHE A 1 97 ? 12.890 2.178 1.787 1.00 90.69 97 PHE A N 1
ATOM 779 C CA . PHE A 1 97 ? 12.335 3.382 1.179 1.00 90.69 97 PHE A CA 1
ATOM 780 C C . PHE A 1 97 ? 11.346 3.063 0.047 1.00 90.69 97 PHE A C 1
ATOM 782 O O . PHE A 1 97 ? 10.217 3.555 0.063 1.00 90.69 97 PHE A O 1
ATOM 789 N N . LEU A 1 98 ? 11.730 2.219 -0.915 1.00 91.06 98 LEU A N 1
ATOM 790 C CA . LEU A 1 98 ? 10.874 1.837 -2.044 1.00 91.06 98 LEU A CA 1
ATOM 791 C C . LEU A 1 98 ? 9.616 1.097 -1.577 1.00 91.06 98 LEU A C 1
ATOM 793 O O . LEU A 1 98 ? 8.523 1.338 -2.100 1.00 91.06 98 LEU A O 1
ATOM 797 N N . TRP A 1 99 ? 9.747 0.236 -0.567 1.00 90.06 99 TRP A N 1
ATOM 798 C CA . TRP A 1 99 ? 8.614 -0.437 0.053 1.00 90.06 99 TRP A CA 1
ATOM 799 C C . TRP A 1 99 ? 7.666 0.567 0.723 1.00 90.06 99 TRP A C 1
ATOM 801 O O . TRP A 1 99 ? 6.470 0.560 0.427 1.00 90.06 99 TRP A O 1
ATOM 811 N N . MET A 1 100 ? 8.186 1.485 1.547 1.00 88.75 100 MET A N 1
ATOM 812 C CA . MET A 1 100 ? 7.380 2.506 2.226 1.00 88.75 100 MET A CA 1
ATOM 813 C C . MET A 1 100 ? 6.672 3.445 1.241 1.00 88.75 100 MET A C 1
ATOM 815 O O . MET A 1 100 ? 5.509 3.783 1.454 1.00 88.75 100 MET A O 1
ATOM 819 N N . VAL A 1 101 ? 7.342 3.855 0.160 1.00 89.50 101 VAL A N 1
ATOM 820 C CA . VAL A 1 101 ? 6.750 4.709 -0.883 1.00 89.50 101 VAL A CA 1
ATOM 821 C C . VAL A 1 101 ? 5.644 3.970 -1.632 1.00 89.50 101 VAL A C 1
ATOM 823 O O . VAL A 1 101 ? 4.556 4.513 -1.813 1.00 89.50 101 VAL A O 1
ATOM 826 N N . THR A 1 102 ? 5.873 2.712 -2.018 1.00 88.88 102 THR A N 1
ATOM 827 C CA . THR A 1 102 ? 4.862 1.915 -2.734 1.00 88.88 102 THR A CA 1
ATOM 828 C C . THR A 1 102 ? 3.612 1.701 -1.875 1.00 88.88 102 THR A C 1
ATOM 830 O O . THR A 1 102 ? 2.492 1.781 -2.378 1.00 88.88 102 THR A O 1
ATOM 833 N N . GLN A 1 103 ? 3.795 1.505 -0.567 1.00 85.50 103 GLN A N 1
ATOM 834 C CA . GLN A 1 103 ? 2.716 1.353 0.414 1.00 85.50 103 GLN A CA 1
ATOM 835 C C . GLN A 1 103 ? 2.052 2.682 0.835 1.00 85.50 103 GLN A C 1
ATOM 837 O O . GLN A 1 103 ? 1.195 2.665 1.716 1.00 85.50 103 GLN A O 1
ATOM 842 N N . ASP A 1 104 ? 2.443 3.830 0.258 1.00 82.81 104 ASP A N 1
ATOM 843 C CA . ASP A 1 104 ? 1.979 5.173 0.665 1.00 82.81 104 ASP A CA 1
ATOM 844 C C . ASP A 1 104 ? 2.190 5.459 2.171 1.00 82.81 104 ASP A C 1
ATOM 846 O O . ASP A 1 104 ? 1.455 6.208 2.811 1.00 82.81 104 ASP A O 1
ATOM 850 N N . ALA A 1 105 ? 3.198 4.815 2.765 1.00 81.31 105 ALA A N 1
ATOM 851 C CA . ALA A 1 105 ? 3.560 4.938 4.175 1.00 81.31 105 ALA A CA 1
ATOM 852 C C . ALA A 1 105 ? 4.631 6.014 4.413 1.00 81.31 105 ALA A C 1
ATOM 854 O O . ALA A 1 105 ? 4.900 6.385 5.557 1.00 81.31 105 ALA A O 1
ATOM 855 N N . TYR A 1 106 ? 5.252 6.514 3.342 1.00 80.94 106 TYR A N 1
ATOM 856 C CA . TYR A 1 106 ? 6.202 7.618 3.392 1.00 80.94 106 TYR A CA 1
ATOM 857 C C . TYR A 1 106 ? 5.539 8.921 2.953 1.00 80.94 106 TYR A C 1
ATOM 859 O O . TYR A 1 106 ? 4.751 8.947 2.007 1.00 80.94 106 TYR A O 1
ATOM 867 N N . TRP A 1 107 ? 5.901 10.031 3.594 1.00 73.19 107 TRP A N 1
ATOM 868 C CA . TRP A 1 107 ? 5.471 11.352 3.146 1.00 73.19 107 TRP A CA 1
ATOM 869 C C . TRP A 1 107 ? 6.155 11.679 1.822 1.00 73.19 107 TRP A C 1
ATOM 871 O O . TRP A 1 107 ? 7.297 12.125 1.810 1.00 73.19 107 TRP A O 1
ATOM 881 N N . THR A 1 108 ? 5.458 11.439 0.717 1.00 74.69 108 THR A N 1
ATOM 882 C CA . THR A 1 108 ? 5.853 11.832 -0.641 1.00 74.69 108 THR A CA 1
ATOM 883 C C . THR A 1 108 ? 4.644 12.379 -1.402 1.00 74.69 108 THR A C 1
ATOM 885 O O . THR A 1 108 ? 3.494 12.157 -1.011 1.00 74.69 108 THR A O 1
ATOM 888 N N . GLY A 1 109 ? 4.889 13.119 -2.488 1.00 72.81 109 GLY A N 1
ATOM 889 C CA . GLY A 1 109 ? 3.850 13.555 -3.426 1.00 72.81 109 GLY A CA 1
ATOM 890 C C . GLY A 1 109 ? 2.743 14.384 -2.768 1.00 72.81 109 GLY A C 1
ATOM 891 O O . GLY A 1 109 ? 2.990 15.488 -2.290 1.00 72.81 109 GLY A O 1
ATOM 892 N N . MET A 1 110 ? 1.521 13.839 -2.727 1.00 68.44 110 MET A N 1
ATOM 893 C CA . MET A 1 110 ? 0.332 14.516 -2.186 1.00 68.44 110 MET A CA 1
ATOM 894 C C . MET A 1 110 ? 0.501 14.932 -0.718 1.00 68.44 110 MET A C 1
ATOM 896 O O . MET A 1 110 ? -0.054 15.945 -0.302 1.00 68.44 110 MET A O 1
ATOM 900 N N . HIS A 1 111 ? 1.310 14.201 0.054 1.00 71.19 111 HIS A N 1
ATOM 901 C CA . HIS A 1 111 ? 1.613 14.559 1.439 1.00 71.19 111 HIS A CA 1
ATOM 902 C C . HIS A 1 111 ? 2.433 15.850 1.567 1.00 71.19 111 HIS A C 1
ATOM 904 O O . HIS A 1 111 ? 2.309 16.541 2.573 1.00 71.19 111 HIS A O 1
ATOM 910 N N . TRP A 1 112 ? 3.238 16.198 0.560 1.00 68.50 112 TRP A N 1
ATOM 911 C CA . TRP A 1 112 ? 4.013 17.445 0.540 1.00 68.50 112 TRP A CA 1
ATOM 912 C C . TRP A 1 112 ? 3.206 18.645 0.045 1.00 68.50 112 TRP A C 1
ATOM 914 O O . TRP A 1 112 ? 3.585 19.775 0.321 1.00 68.50 112 TRP A O 1
ATOM 924 N N . LEU A 1 113 ? 2.098 18.395 -0.656 1.00 69.06 113 LEU A N 1
ATOM 925 C CA . LEU A 1 113 ? 1.193 19.415 -1.193 1.00 69.06 113 LEU A CA 1
ATOM 926 C C . LEU A 1 113 ? 0.018 19.724 -0.250 1.00 69.06 113 LEU A C 1
ATOM 928 O O . LEU A 1 113 ? -0.918 20.416 -0.638 1.00 69.06 113 LEU A O 1
ATOM 932 N N . CYS A 1 114 ? 0.024 19.171 0.964 1.00 67.94 114 CYS A N 1
ATOM 933 C CA . CYS A 1 114 ? -1.006 19.441 1.959 1.00 67.94 114 CYS A CA 1
ATOM 934 C C . CYS A 1 114 ? -0.841 20.862 2.514 1.00 67.94 114 CYS A C 1
ATOM 936 O O . CYS A 1 114 ? 0.260 21.232 2.906 1.00 67.94 114 CYS A O 1
ATOM 938 N N . AS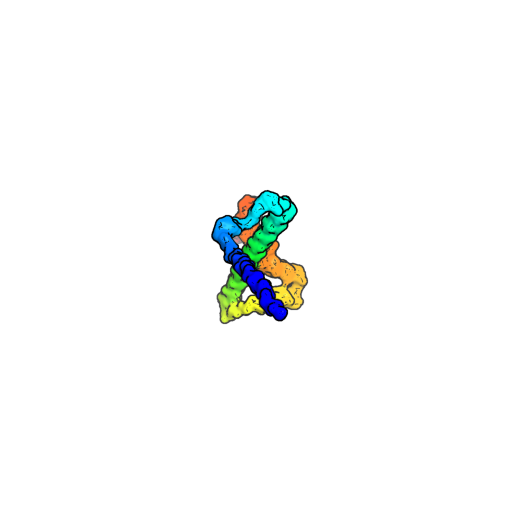P A 1 115 ? -1.940 21.609 2.658 1.00 63.94 115 ASP A N 1
ATOM 939 C CA . ASP A 1 115 ? -1.965 22.986 3.191 1.00 63.94 115 ASP A CA 1
ATOM 940 C C . ASP A 1 115 ? -1.339 23.137 4.591 1.00 63.94 115 ASP A C 1
ATOM 942 O O . ASP A 1 115 ? -1.033 24.242 5.035 1.00 63.94 115 ASP A O 1
ATOM 946 N N . SER A 1 116 ? -1.146 22.026 5.309 1.00 68.94 116 SER A N 1
ATOM 947 C CA . SER A 1 116 ? -0.454 21.994 6.601 1.00 68.94 116 SER A CA 1
ATOM 948 C C . SER A 1 116 ? 1.072 22.085 6.498 1.00 68.94 116 SER A C 1
ATOM 950 O O . SER A 1 116 ? 1.738 22.217 7.526 1.00 68.94 116 SER A O 1
ATOM 952 N N . MET A 1 117 ? 1.644 21.919 5.304 1.00 69.00 117 MET A N 1
ATOM 953 C CA . MET A 1 117 ? 3.084 21.968 5.080 1.00 69.00 117 MET A CA 1
ATOM 954 C C . MET A 1 117 ? 3.527 23.423 4.895 1.00 69.00 117 MET A C 1
ATOM 956 O O . MET A 1 117 ? 2.765 24.289 4.467 1.00 69.00 117 MET A O 1
ATOM 960 N N . LYS A 1 118 ? 4.772 23.724 5.269 1.00 72.38 118 LYS A N 1
ATOM 961 C CA . LYS A 1 118 ? 5.276 25.092 5.160 1.00 72.38 118 LYS A CA 1
ATOM 962 C C . LYS A 1 118 ? 5.345 25.515 3.682 1.00 72.38 118 LYS A C 1
ATOM 964 O O . LYS A 1 118 ? 5.806 24.717 2.861 1.00 72.38 118 LYS A O 1
ATOM 969 N N . PRO A 1 119 ? 4.949 26.752 3.337 1.00 70.81 119 PRO A N 1
ATOM 970 C CA . PRO A 1 119 ? 4.849 27.197 1.946 1.00 70.81 119 PRO A CA 1
ATOM 971 C C . PRO A 1 119 ? 6.193 27.164 1.203 1.00 70.81 119 PRO A C 1
ATOM 973 O O . PRO A 1 119 ? 6.214 26.978 -0.014 1.00 70.81 119 PRO A O 1
ATOM 976 N N . GLU A 1 120 ? 7.326 27.254 1.913 1.00 71.88 120 GLU A N 1
ATOM 977 C CA . GLU A 1 120 ? 8.655 27.087 1.311 1.00 71.88 120 GLU A CA 1
ATOM 978 C C . GLU A 1 120 ? 8.898 25.702 0.687 1.00 71.88 120 GLU A C 1
ATOM 980 O O . GLU A 1 120 ? 9.760 25.573 -0.175 1.00 71.88 120 GLU A O 1
ATOM 985 N N . LEU A 1 121 ? 8.143 24.672 1.082 1.00 66.69 121 LEU A N 1
ATOM 986 C CA . LEU A 1 121 ? 8.275 23.309 0.554 1.00 66.69 121 LEU A CA 1
ATOM 987 C C . LEU A 1 121 ? 7.351 23.034 -0.638 1.00 66.69 121 LEU A C 1
ATOM 989 O O . LEU A 1 121 ? 7.553 22.055 -1.352 1.00 66.69 121 LEU A O 1
ATOM 993 N N . HIS A 1 122 ? 6.349 23.886 -0.870 1.00 64.44 122 HIS A N 1
ATOM 994 C CA . HIS A 1 122 ? 5.420 23.747 -1.998 1.00 64.44 122 HIS A CA 1
ATOM 995 C C . HIS A 1 122 ? 6.049 24.219 -3.311 1.00 64.44 122 HIS A C 1
ATOM 997 O O . HIS A 1 122 ? 5.634 23.811 -4.395 1.00 64.44 122 HIS A O 1
ATOM 1003 N N . THR A 1 123 ? 7.042 25.101 -3.212 1.00 62.53 123 THR A N 1
ATOM 1004 C CA . THR A 1 123 ? 7.649 25.752 -4.367 1.00 62.53 123 THR A CA 1
ATOM 1005 C C . THR A 1 123 ? 8.964 25.041 -4.675 1.00 62.53 123 THR A C 1
ATOM 1007 O O . THR A 1 123 ? 9.876 25.109 -3.848 1.00 62.53 123 THR A O 1
ATOM 1010 N N . PRO A 1 124 ? 9.117 24.352 -5.823 1.00 58.44 124 PRO A N 1
ATOM 1011 C CA . PRO A 1 124 ? 10.442 23.912 -6.236 1.00 58.44 124 PRO A CA 1
ATOM 1012 C C . PRO A 1 124 ? 11.336 25.158 -6.312 1.00 58.44 124 PRO A C 1
ATOM 1014 O O . PRO A 1 124 ? 10.879 26.178 -6.842 1.00 58.44 124 PRO A O 1
ATOM 1017 N N . PRO A 1 125 ? 12.569 25.131 -5.766 1.00 52.34 125 PRO A N 1
ATOM 1018 C CA . PRO A 1 125 ? 13.462 26.272 -5.860 1.00 52.34 125 PRO A CA 1
ATOM 1019 C C . PRO A 1 125 ? 13.599 26.599 -7.340 1.00 52.34 125 PRO A C 1
ATOM 1021 O O . PRO A 1 125 ? 14.027 25.764 -8.135 1.00 52.34 125 PRO A O 1
ATOM 1024 N N . MET A 1 126 ? 13.139 27.792 -7.706 1.00 48.59 126 MET A N 1
ATOM 1025 C CA . MET A 1 126 ? 13.266 28.342 -9.040 1.00 48.59 126 MET A CA 1
ATOM 1026 C C . MET A 1 126 ? 14.767 28.411 -9.314 1.00 48.59 126 MET A C 1
ATOM 1028 O O . MET A 1 126 ? 15.439 29.339 -8.871 1.00 48.59 126 MET A O 1
ATOM 1032 N N . ILE A 1 127 ? 15.321 27.373 -9.947 1.00 54.91 127 ILE A N 1
ATOM 1033 C CA . ILE A 1 127 ? 16.683 27.405 -10.462 1.00 54.91 127 ILE A CA 1
ATOM 1034 C C . ILE A 1 127 ? 16.622 28.474 -11.538 1.00 54.91 127 ILE A C 1
ATOM 1036 O O . ILE A 1 127 ? 16.104 28.253 -12.631 1.00 54.91 127 ILE A O 1
ATOM 1040 N N . ILE A 1 128 ? 17.056 29.673 -11.166 1.00 52.88 128 ILE A N 1
ATOM 1041 C CA . ILE A 1 128 ? 17.223 30.790 -12.073 1.00 52.88 128 ILE A CA 1
ATOM 1042 C C . ILE A 1 128 ? 18.258 30.305 -13.085 1.00 52.88 128 ILE A C 1
ATOM 1044 O O . ILE A 1 128 ? 19.452 30.276 -12.790 1.00 52.88 128 ILE A O 1
ATOM 1048 N N . LEU A 1 129 ? 17.792 29.857 -14.252 1.00 50.72 129 LEU A N 1
ATOM 1049 C CA . LEU A 1 129 ? 18.611 29.747 -15.448 1.00 50.72 129 LEU A CA 1
ATOM 1050 C C . LEU A 1 129 ? 19.177 31.147 -15.682 1.00 50.72 129 LEU A C 1
ATOM 1052 O O . LEU A 1 129 ? 18.478 32.027 -16.174 1.00 50.72 129 LEU A O 1
ATOM 1056 N N . GLN A 1 130 ? 20.408 31.375 -15.230 1.00 48.59 130 GLN A N 1
ATOM 1057 C CA . GLN A 1 130 ? 21.188 32.538 -15.622 1.00 48.59 130 GLN A CA 1
ATOM 1058 C C . GLN A 1 130 ? 21.499 32.353 -17.113 1.00 48.59 130 GLN A C 1
ATOM 1060 O O . GLN A 1 130 ? 22.166 31.370 -17.452 1.00 48.59 130 GLN A O 1
ATOM 1065 N N . PRO A 1 131 ? 20.994 33.211 -18.015 1.00 57.06 131 PRO A N 1
ATOM 1066 C CA . PRO A 1 131 ? 21.429 33.177 -19.401 1.00 57.06 131 PRO A CA 1
ATOM 1067 C C . PRO A 1 131 ? 22.883 33.664 -19.457 1.00 57.06 131 PRO A C 1
ATOM 1069 O O . PRO A 1 131 ? 23.190 34.754 -18.970 1.00 57.06 131 PRO A O 1
ATOM 1072 N N . GLY A 1 132 ? 23.764 32.816 -19.989 1.00 54.56 132 GLY A N 1
ATOM 1073 C CA . GLY A 1 132 ? 25.107 33.200 -20.428 1.00 54.56 132 GLY A CA 1
ATOM 1074 C C . GLY A 1 132 ? 25.090 33.832 -21.811 1.00 54.56 132 GLY A C 1
ATOM 1075 O O . GLY A 1 132 ? 24.099 33.610 -22.546 1.00 54.56 132 GLY A O 1
#

Foldseek 3Di:
DDDDDPPPPPPDDDPPDDDPVPPDPDDDPVPDDPVNVVVVVVVVVVVVVVVVLVVQLVVLLVVVQVVCCVPPVHGDDPVVVLCVLVDPVDDPVSSVVVVCVSSVNDCDDVNQVDPPHDPVSVDDPPPPPDDD